Protein AF-A0A9D6J739-F1 (afdb_monomer_lite)

Secondary structure (DSSP, 8-state):
-EEETTHHHHHHTTSS-HHHHHHHHHHS-TT--EEE-SS---HHHHHH-S-------S--GGGGT----TTT--

Radius of gyration: 15.1 Å; chains: 1; bounding box: 34×25×36 Å

Foldseek 3Di:
DEEAEQVQVCCVVVVDPPVVVVVVVVPDDPPDDYHYDHPRDDVVCVVPDPDDDDDDCPDDCVVVVDDDDPPGGD

Structure (mmCIF, N/CA/C/O backbone):
data_AF-A0A9D6J739-F1
#
_entry.id   AF-A0A9D6J739-F1
#
loop_
_atom_site.group_PDB
_atom_site.id
_atom_site.type_symbol
_atom_site.label_atom_id
_atom_site.label_alt_id
_atom_site.label_comp_id
_atom_site.label_asym_id
_atom_site.label_entity_id
_atom_site.label_seq_id
_atom_site.pdbx_PDB_ins_code
_atom_site.Cartn_x
_atom_site.Cartn_y
_atom_site.Cartn_z
_atom_site.occupancy
_atom_site.B_iso_or_equiv
_atom_site.auth_seq_id
_atom_site.auth_comp_id
_atom_site.auth_asym_id
_atom_site.auth_atom_id
_atom_site.pdbx_PDB_model_num
ATOM 1 N N . LEU A 1 1 ? -15.472 -8.167 -1.139 1.00 94.44 1 LEU A N 1
ATOM 2 C CA . LEU A 1 1 ? -14.148 -7.757 -1.642 1.00 94.44 1 LEU A CA 1
ATOM 3 C C . LEU A 1 1 ? -14.225 -6.312 -2.105 1.00 94.44 1 LEU A C 1
ATOM 5 O O . LEU A 1 1 ? -15.093 -6.001 -2.914 1.00 94.44 1 LEU A O 1
ATOM 9 N N . VAL A 1 2 ? -13.352 -5.455 -1.587 1.00 97.50 2 VAL A N 1
ATOM 10 C CA . VAL A 1 2 ? -13.149 -4.075 -2.049 1.00 97.50 2 VAL A CA 1
ATOM 11 C C . VAL A 1 2 ? -11.658 -3.890 -2.317 1.00 97.50 2 VAL A C 1
ATOM 13 O O . VAL A 1 2 ? -10.831 -4.352 -1.533 1.00 97.50 2 VAL A O 1
ATOM 16 N N . ILE A 1 3 ? -11.326 -3.235 -3.427 1.00 97.81 3 ILE A N 1
ATOM 17 C CA . ILE A 1 3 ? -9.944 -2.958 -3.825 1.00 97.81 3 ILE A CA 1
ATOM 18 C C . ILE A 1 3 ? -9.753 -1.447 -3.785 1.00 97.81 3 ILE A C 1
ATOM 20 O O . ILE A 1 3 ? -10.468 -0.720 -4.474 1.00 97.81 3 ILE A O 1
ATOM 24 N N . LEU A 1 4 ? -8.819 -0.988 -2.956 1.00 97.62 4 LEU A N 1
ATOM 25 C CA . LEU A 1 4 ? -8.379 0.401 -2.916 1.00 97.62 4 LEU A CA 1
ATOM 26 C C . LEU A 1 4 ? -7.050 0.480 -3.665 1.00 97.62 4 LEU A C 1
ATOM 28 O O . LEU A 1 4 ? -5.983 0.238 -3.095 1.00 97.62 4 LEU A O 1
ATOM 32 N N . ASP A 1 5 ? -7.158 0.740 -4.965 1.00 97.12 5 ASP A N 1
ATOM 33 C CA . ASP A 1 5 ? -6.006 0.818 -5.855 1.00 97.12 5 ASP A CA 1
ATOM 34 C C . ASP A 1 5 ? -5.285 2.163 -5.690 1.00 97.12 5 ASP A C 1
ATOM 36 O O . ASP A 1 5 ? -5.932 3.210 -5.634 1.00 97.12 5 ASP A O 1
ATOM 40 N N . GLU A 1 6 ? -3.958 2.130 -5.563 1.00 96.31 6 GLU A N 1
ATOM 41 C CA . GLU A 1 6 ? -3.095 3.305 -5.362 1.00 96.31 6 GLU A CA 1
ATOM 42 C C . GLU A 1 6 ? -3.495 4.196 -4.167 1.00 96.31 6 GLU A C 1
ATOM 44 O O . GLU A 1 6 ? -3.314 5.419 -4.161 1.00 96.31 6 GLU A O 1
ATOM 49 N N . ILE A 1 7 ? -4.000 3.573 -3.099 1.00 97.88 7 ILE A N 1
ATOM 50 C CA . ILE A 1 7 ? -4.420 4.283 -1.886 1.00 97.88 7 ILE A CA 1
ATOM 51 C C . ILE A 1 7 ? -3.232 4.840 -1.093 1.00 97.88 7 ILE A C 1
ATOM 53 O O . ILE A 1 7 ? -3.321 5.918 -0.504 1.00 97.88 7 ILE 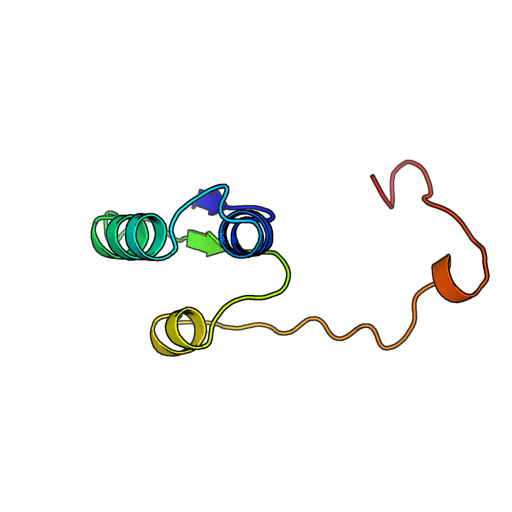A O 1
ATOM 57 N N . PHE A 1 8 ? -2.097 4.136 -1.089 1.00 98.00 8 PHE A N 1
ATOM 58 C CA . PHE A 1 8 ? -0.932 4.565 -0.317 1.00 98.00 8 PHE A CA 1
ATOM 59 C C . PHE A 1 8 ? -0.255 5.814 -0.898 1.00 98.00 8 PHE A C 1
ATOM 61 O O . PHE A 1 8 ? 0.035 6.720 -0.117 1.00 98.00 8 PHE A O 1
ATOM 68 N N . PRO A 1 9 ? -0.073 5.962 -2.227 1.00 97.38 9 PRO A N 1
ATOM 69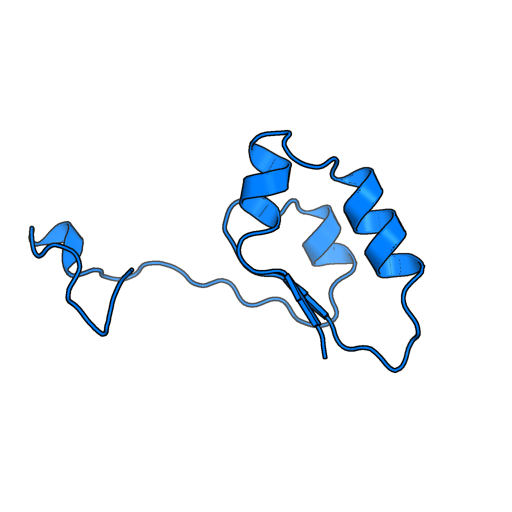 C CA . PRO A 1 9 ? 0.358 7.237 -2.794 1.00 97.38 9 PRO A CA 1
ATOM 70 C C . PRO A 1 9 ? -0.610 8.389 -2.517 1.00 97.38 9 PRO A C 1
ATOM 72 O O . PRO A 1 9 ? -0.155 9.504 -2.274 1.00 97.38 9 PRO A O 1
ATOM 75 N N . ALA A 1 10 ? -1.925 8.136 -2.490 1.00 97.38 10 ALA A N 1
ATOM 76 C CA . ALA A 1 10 ? -2.903 9.163 -2.130 1.00 97.38 10 ALA A CA 1
ATOM 77 C C . ALA A 1 10 ? -2.688 9.684 -0.697 1.00 97.38 10 ALA A C 1
ATOM 79 O O . ALA A 1 10 ? -2.748 10.892 -0.475 1.00 97.38 10 ALA A O 1
ATOM 80 N N . ILE A 1 11 ? -2.364 8.798 0.251 1.00 97.38 11 ILE A N 1
ATOM 81 C CA . ILE A 1 11 ? -1.964 9.190 1.613 1.00 97.38 11 ILE A CA 1
ATOM 82 C C . ILE A 1 11 ? -0.612 9.906 1.609 1.00 97.38 11 ILE A C 1
ATOM 84 O O . ILE A 1 11 ? -0.459 10.943 2.242 1.00 97.38 11 ILE A O 1
ATOM 88 N N . HIS A 1 12 ? 0.372 9.375 0.881 1.00 96.94 12 HIS A N 1
ATOM 89 C CA . HIS A 1 12 ? 1.722 9.939 0.823 1.00 96.94 12 HIS A CA 1
ATOM 90 C C . HIS A 1 12 ? 1.756 11.377 0.281 1.00 96.94 12 HIS A C 1
ATOM 92 O O . HIS A 1 12 ? 2.639 12.150 0.645 1.00 96.94 12 HIS A O 1
ATOM 98 N N . TRP A 1 13 ? 0.809 11.732 -0.590 1.00 97.00 13 TRP A N 1
ATOM 99 C CA . TRP A 1 13 ? 0.645 13.079 -1.139 1.00 97.00 13 TRP A CA 1
ATOM 100 C C . TRP A 1 13 ? -0.440 13.907 -0.437 1.00 97.00 13 TRP A C 1
ATOM 102 O O . TRP A 1 13 ? -0.904 14.894 -1.006 1.00 97.00 13 TRP A O 1
ATOM 112 N N . ASP A 1 14 ? -0.844 13.517 0.776 1.00 95.94 14 ASP A N 1
ATOM 113 C CA . ASP A 1 14 ? -1.817 14.225 1.620 1.00 95.94 14 ASP A CA 1
ATOM 114 C C . ASP A 1 14 ? -3.191 14.460 0.949 1.00 95.94 14 ASP A C 1
ATOM 116 O O . ASP A 1 14 ? -3.933 15.374 1.314 1.00 95.94 14 ASP A O 1
ATOM 120 N N . LEU A 1 15 ? -3.566 13.631 -0.035 1.00 97.31 15 LEU A N 1
ATOM 121 C CA . LEU A 1 15 ? -4.892 13.675 -0.674 1.00 97.31 15 LEU A CA 1
ATOM 122 C C . LEU A 1 15 ? -5.971 13.028 0.205 1.00 97.31 15 LEU A C 1
ATOM 124 O O . LEU A 1 15 ? -7.156 13.330 0.066 1.00 97.31 15 LEU A O 1
ATOM 128 N N . LEU A 1 16 ? -5.552 12.129 1.094 1.00 96.81 16 LEU A N 1
ATOM 129 C CA . LEU A 1 16 ? -6.361 11.454 2.102 1.00 96.81 16 LEU A CA 1
ATOM 130 C C . LEU A 1 16 ? -5.517 11.309 3.369 1.00 96.81 16 LEU A C 1
ATOM 132 O O . LEU A 1 16 ? -4.330 11.000 3.279 1.00 96.81 16 LEU A O 1
ATOM 136 N N . SER A 1 17 ? -6.106 11.494 4.550 1.00 97.56 17 SER A N 1
ATOM 137 C CA . SER A 1 17 ? -5.351 11.282 5.782 1.00 97.56 17 SER A CA 1
ATOM 138 C C . SER A 1 17 ? -5.156 9.786 6.065 1.00 97.56 17 SER A C 1
ATOM 140 O O . SER A 1 17 ? -6.034 8.957 5.816 1.00 97.56 17 SER A O 1
ATOM 142 N N . GLU A 1 18 ? -3.998 9.427 6.623 1.00 97.50 18 GLU A N 1
ATOM 143 C CA . GLU A 1 18 ? -3.731 8.055 7.076 1.00 97.50 18 GLU A CA 1
ATOM 144 C C . GLU A 1 18 ? -4.755 7.598 8.130 1.00 97.50 18 GLU A C 1
ATOM 146 O O . GLU A 1 18 ? -5.181 6.443 8.137 1.00 97.50 18 GLU A O 1
ATOM 151 N N . GLU A 1 19 ? -5.171 8.518 9.003 1.00 97.94 19 GLU A N 1
ATOM 152 C CA . GLU A 1 19 ? -6.132 8.259 10.073 1.00 97.94 19 GLU A CA 1
ATOM 153 C C . GLU A 1 19 ? -7.520 7.905 9.524 1.00 97.94 19 GLU A C 1
ATOM 155 O O . GLU A 1 19 ? -8.139 6.954 10.006 1.00 97.94 19 GLU A O 1
ATOM 160 N N . ASP A 1 20 ? -7.982 8.590 8.474 1.00 97.44 20 ASP A N 1
ATOM 161 C CA . ASP A 1 20 ? -9.260 8.275 7.827 1.00 97.44 20 ASP A CA 1
ATOM 162 C C . ASP A 1 20 ? -9.261 6.856 7.248 1.00 97.44 20 ASP A C 1
ATOM 164 O O . ASP A 1 20 ? -10.231 6.115 7.432 1.00 97.44 20 ASP A O 1
ATOM 168 N N . LEU A 1 21 ? -8.166 6.440 6.595 1.00 97.25 21 LEU A N 1
ATOM 169 C CA . LEU A 1 21 ? -8.063 5.079 6.065 1.00 97.25 21 LEU A CA 1
ATOM 170 C C . LEU A 1 21 ? -8.025 4.037 7.189 1.00 97.25 21 LEU A C 1
ATOM 172 O O . LEU A 1 21 ? -8.704 3.016 7.090 1.00 97.25 21 LEU A O 1
ATOM 176 N N . LEU A 1 22 ? -7.271 4.278 8.264 1.00 97.50 22 LEU A N 1
ATOM 177 C CA . LEU A 1 22 ? -7.238 3.370 9.416 1.00 97.50 22 LEU A CA 1
ATOM 178 C C . LEU A 1 22 ? -8.633 3.213 10.036 1.00 97.50 22 LEU A C 1
ATOM 180 O O . LEU A 1 22 ? -9.100 2.091 10.233 1.00 97.50 22 LEU A O 1
ATOM 184 N N . ASN A 1 23 ? -9.340 4.320 10.266 1.00 97.50 23 ASN A N 1
ATOM 185 C CA . ASN A 1 23 ? -10.708 4.303 10.786 1.00 97.50 23 ASN A CA 1
ATOM 186 C C . ASN A 1 23 ? -11.668 3.553 9.852 1.00 97.50 23 ASN A C 1
ATOM 188 O O . ASN A 1 23 ? -12.519 2.785 10.313 1.00 97.50 23 ASN A O 1
ATOM 192 N N . PHE A 1 24 ? -11.520 3.716 8.538 1.00 96.31 24 PHE A N 1
ATOM 193 C CA . PHE A 1 24 ? -12.283 2.951 7.555 1.00 96.31 24 PHE A CA 1
ATOM 194 C C . PHE A 1 24 ? -11.997 1.443 7.647 1.00 96.31 24 PHE A C 1
ATOM 196 O O . PHE A 1 24 ? -12.931 0.643 7.698 1.00 96.31 24 PHE A O 1
ATOM 203 N N . ILE A 1 25 ? -10.724 1.046 7.738 1.00 96.44 25 ILE A N 1
ATOM 204 C CA . ILE A 1 25 ? -10.321 -0.365 7.848 1.00 96.44 25 ILE A CA 1
ATOM 205 C C . ILE A 1 25 ? -10.924 -1.011 9.099 1.00 96.44 25 ILE A C 1
ATOM 207 O O . ILE A 1 25 ? -11.415 -2.135 9.016 1.00 96.44 25 ILE A O 1
ATOM 211 N N . PHE A 1 26 ? -10.929 -0.313 10.238 1.00 95.94 26 PHE A N 1
ATOM 212 C CA . PHE A 1 26 ? -11.478 -0.845 11.490 1.00 95.94 26 PHE A CA 1
ATOM 213 C C . PHE A 1 26 ? -13.007 -0.797 11.579 1.00 95.94 26 PHE A C 1
ATOM 215 O O . PHE A 1 26 ? -13.593 -1.579 12.324 1.00 95.94 26 PHE A O 1
ATOM 222 N N . SER A 1 27 ? -13.666 0.099 10.841 1.00 96.38 27 SER A N 1
ATOM 223 C CA . SER A 1 27 ? -15.134 0.209 10.837 1.00 96.38 27 SER A CA 1
ATOM 224 C C . SER A 1 27 ? -15.821 -0.705 9.822 1.00 96.38 27 SER A C 1
ATOM 226 O O . SER A 1 27 ? -17.042 -0.873 9.877 1.00 96.38 27 SER A O 1
ATOM 228 N N . LYS A 1 28 ? -15.066 -1.309 8.897 1.00 94.44 28 LYS A N 1
ATOM 229 C CA . LYS A 1 28 ? -15.627 -2.206 7.884 1.00 94.44 28 LYS A CA 1
ATOM 230 C C . LYS A 1 28 ? -16.288 -3.447 8.522 1.00 94.44 28 LYS A C 1
ATOM 232 O O . LYS A 1 28 ? -15.784 -3.970 9.518 1.00 94.44 28 LYS A O 1
ATOM 237 N N . PRO A 1 29 ? -17.346 -4.008 7.907 1.00 96.38 29 PRO A N 1
ATOM 238 C CA . PRO A 1 29 ? -17.868 -5.320 8.287 1.00 96.38 29 PRO A CA 1
ATOM 239 C C . PRO A 1 29 ? -16.818 -6.428 8.131 1.00 96.38 29 PRO A C 1
ATOM 241 O O . PRO A 1 29 ? -15.988 -6.395 7.216 1.00 96.38 29 PRO A O 1
ATOM 244 N N . ILE A 1 30 ? -16.862 -7.436 9.003 1.00 92.12 30 ILE A N 1
ATOM 245 C CA . ILE A 1 30 ? -15.838 -8.490 9.046 1.00 92.12 30 ILE A CA 1
ATOM 246 C C . ILE A 1 30 ? -15.842 -9.376 7.795 1.00 92.12 30 ILE A C 1
ATOM 248 O O . ILE A 1 30 ? -14.801 -9.886 7.396 1.00 92.12 30 ILE A O 1
ATOM 252 N N . GLU A 1 31 ? -16.986 -9.496 7.125 1.00 96.19 31 GLU A N 1
ATOM 253 C CA . GLU A 1 31 ? -17.160 -10.290 5.908 1.00 96.19 31 GLU A CA 1
ATOM 254 C C . GLU A 1 31 ? -16.527 -9.627 4.671 1.00 96.19 31 GLU A C 1
ATOM 256 O O . GLU A 1 31 ? -16.434 -10.241 3.605 1.00 96.19 31 GLU A O 1
ATOM 261 N N . ILE A 1 32 ? -16.104 -8.361 4.781 1.00 96.81 32 ILE A N 1
ATOM 262 C CA . ILE A 1 32 ? -15.484 -7.622 3.683 1.00 96.81 32 ILE A CA 1
ATOM 263 C C . ILE A 1 32 ? -13.968 -7.788 3.719 1.00 96.81 32 ILE A C 1
ATOM 265 O O . ILE A 1 32 ? -13.277 -7.248 4.581 1.00 96.81 32 ILE A O 1
ATOM 269 N N . GLU A 1 33 ? -13.446 -8.466 2.704 1.00 96.81 33 GLU A N 1
ATOM 270 C CA . GLU A 1 33 ? -12.020 -8.471 2.384 1.00 96.81 33 GLU A CA 1
ATOM 271 C C . GLU A 1 33 ? -11.610 -7.157 1.699 1.00 96.81 33 GLU A C 1
ATOM 273 O O . GLU A 1 33 ? -12.298 -6.698 0.776 1.00 96.81 33 GLU A O 1
ATOM 278 N N . LEU A 1 34 ? -10.506 -6.562 2.161 1.00 97.56 34 LEU A N 1
ATOM 279 C CA . LEU A 1 34 ? -9.895 -5.363 1.588 1.00 97.56 34 LEU A CA 1
ATOM 280 C C . LEU A 1 34 ? -8.551 -5.714 0.958 1.00 97.56 34 LEU A C 1
ATOM 282 O O . LEU A 1 34 ? -7.727 -6.367 1.590 1.00 97.56 34 LEU A O 1
ATOM 286 N N . ILE A 1 35 ? -8.316 -5.209 -0.249 1.00 98.06 35 ILE A N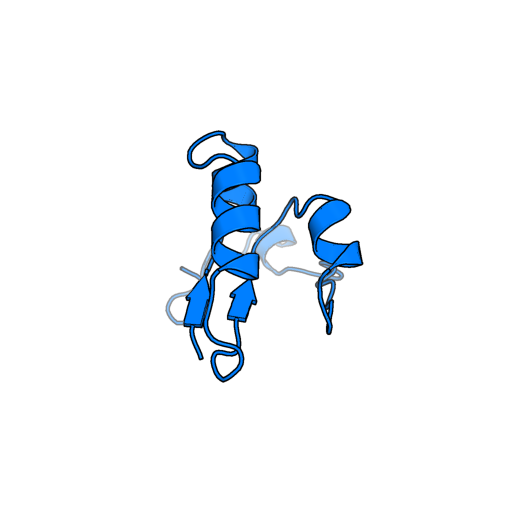 1
ATOM 287 C CA . ILE A 1 35 ? -7.002 -5.223 -0.894 1.00 98.06 35 ILE A CA 1
ATOM 288 C C . ILE A 1 35 ? -6.561 -3.775 -1.065 1.00 98.06 35 ILE A C 1
ATOM 290 O O . ILE A 1 35 ? -7.277 -2.978 -1.668 1.00 98.06 35 ILE A O 1
ATOM 294 N N . LEU A 1 36 ? -5.392 -3.445 -0.523 1.00 97.94 36 LEU A N 1
ATOM 295 C CA . LEU A 1 36 ? -4.784 -2.120 -0.601 1.00 97.94 36 LEU A CA 1
ATOM 296 C C . LEU A 1 36 ? -3.527 -2.225 -1.463 1.00 97.94 36 LEU A C 1
ATOM 298 O O . LEU A 1 36 ? -2.686 -3.087 -1.202 1.00 97.94 36 LEU A O 1
ATOM 302 N N . THR A 1 37 ? -3.393 -1.376 -2.477 1.00 97.75 37 T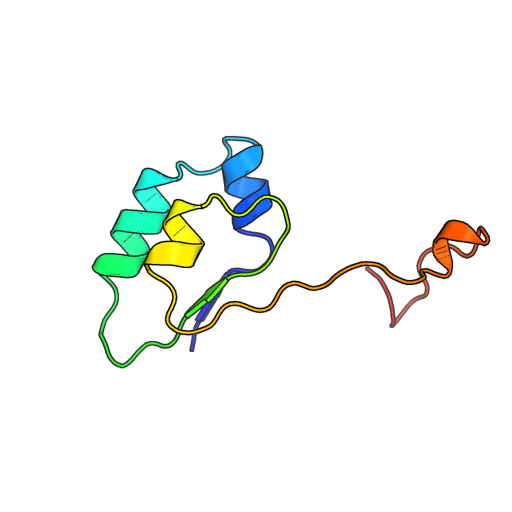HR A N 1
ATOM 303 C CA . THR A 1 37 ? -2.220 -1.377 -3.363 1.00 97.75 37 THR A CA 1
ATOM 304 C C . THR A 1 37 ? -1.538 -0.010 -3.380 1.00 97.75 37 THR A C 1
ATOM 306 O O . THR A 1 37 ? -2.046 0.995 -2.872 1.00 97.75 37 THR A O 1
ATOM 309 N N . GLY A 1 38 ? -0.354 0.009 -3.983 1.00 96.81 38 GLY A N 1
ATOM 310 C CA . GLY A 1 38 ? 0.424 1.213 -4.207 1.00 96.81 38 GLY A CA 1
ATOM 311 C C . GLY A 1 38 ? 1.703 1.255 -3.385 1.00 96.81 38 GLY A C 1
ATOM 312 O O . GLY A 1 38 ? 1.982 0.409 -2.533 1.00 96.81 38 GLY A O 1
ATOM 313 N N . ARG A 1 39 ? 2.528 2.250 -3.696 1.00 96.06 39 ARG A N 1
ATOM 314 C CA . ARG A 1 39 ? 3.837 2.460 -3.066 1.00 96.06 39 ARG A CA 1
ATOM 315 C C . ARG A 1 39 ? 3.700 3.285 -1.787 1.00 96.06 39 ARG A C 1
ATOM 317 O O . ARG A 1 39 ? 2.709 3.975 -1.595 1.00 96.06 39 ARG A O 1
ATOM 324 N N . TYR A 1 40 ? 4.745 3.275 -0.959 1.00 96.00 40 TYR A N 1
ATOM 325 C CA . TYR A 1 40 ? 4.853 4.124 0.239 1.00 96.00 40 TYR A CA 1
ATOM 326 C C . TYR A 1 40 ? 3.880 3.780 1.375 1.00 96.00 40 TYR A C 1
ATOM 328 O O . TYR A 1 40 ? 3.595 4.633 2.213 1.00 96.00 40 TYR A O 1
ATOM 336 N N . ALA A 1 41 ? 3.404 2.532 1.439 1.00 96.81 41 ALA A N 1
ATOM 337 C CA . ALA A 1 41 ? 2.654 2.053 2.595 1.00 96.81 41 ALA A CA 1
ATOM 338 C C . ALA A 1 41 ? 3.466 2.272 3.883 1.00 96.81 41 ALA A C 1
ATOM 340 O O . ALA A 1 41 ? 4.642 1.898 3.963 1.00 96.81 41 ALA A O 1
ATOM 341 N N . SER A 1 42 ? 2.851 2.906 4.881 1.00 95.94 42 SER A N 1
ATOM 342 C CA . SER A 1 42 ? 3.502 3.142 6.166 1.00 95.94 42 SER A CA 1
ATOM 343 C C . SER A 1 42 ? 3.572 1.853 7.000 1.00 95.94 42 SER A C 1
ATOM 345 O O . SER A 1 42 ? 2.743 0.954 6.823 1.00 95.94 42 SER A O 1
ATOM 347 N N . PRO A 1 43 ? 4.517 1.753 7.956 1.00 96.06 43 PRO A N 1
ATOM 348 C CA . PRO A 1 43 ? 4.664 0.566 8.797 1.00 96.06 43 PRO A CA 1
ATOM 349 C C . PRO A 1 43 ? 3.396 0.141 9.542 1.00 96.06 43 PRO A C 1
ATOM 351 O O . PRO A 1 43 ? 3.176 -1.051 9.737 1.00 96.06 43 PRO A O 1
ATOM 354 N N . LYS A 1 44 ? 2.525 1.097 9.889 1.00 96.38 44 LYS A N 1
ATOM 355 C CA . LYS A 1 44 ? 1.261 0.826 10.586 1.00 96.38 44 LYS A CA 1
ATOM 356 C C . LYS A 1 44 ? 0.358 -0.123 9.802 1.00 96.38 44 LYS A C 1
ATOM 358 O O . LYS A 1 44 ? -0.317 -0.951 10.402 1.00 96.38 44 LYS A O 1
ATOM 363 N N . PHE A 1 45 ? 0.358 -0.033 8.471 1.00 96.62 45 PHE A N 1
ATOM 364 C CA . PHE A 1 45 ? -0.451 -0.921 7.638 1.00 96.62 45 PHE A CA 1
ATOM 365 C C . PHE A 1 45 ? 0.097 -2.350 7.608 1.00 96.62 45 PHE A C 1
ATOM 367 O O . PHE A 1 45 ? -0.687 -3.287 7.518 1.00 96.62 45 PHE A O 1
ATOM 374 N N . PHE A 1 46 ? 1.414 -2.539 7.742 1.00 96.19 46 PHE A N 1
ATOM 375 C CA . PHE A 1 46 ? 2.004 -3.878 7.838 1.00 96.19 46 PHE A CA 1
ATOM 376 C C . PHE A 1 46 ? 1.676 -4.563 9.164 1.00 96.19 46 PHE A C 1
ATOM 378 O O . PHE A 1 46 ? 1.542 -5.780 9.200 1.00 96.19 46 PHE A O 1
ATOM 385 N N . GLU A 1 47 ? 1.541 -3.793 10.244 1.00 96.38 47 GLU A N 1
ATOM 386 C CA . GLU A 1 47 ? 1.220 -4.326 11.572 1.00 96.38 47 GLU A CA 1
ATOM 387 C C . GLU A 1 47 ? -0.218 -4.848 11.672 1.00 96.38 47 GLU A C 1
ATOM 389 O O . GLU A 1 47 ? -0.475 -5.785 12.425 1.00 96.38 47 GLU A O 1
ATOM 394 N N . ILE A 1 48 ? -1.151 -4.249 10.927 1.00 95.81 48 ILE A N 1
ATOM 395 C CA . ILE A 1 48 ? -2.582 -4.587 10.994 1.00 95.81 48 ILE A CA 1
ATOM 396 C C . ILE A 1 48 ? -3.050 -5.509 9.864 1.00 95.81 48 ILE A C 1
ATOM 398 O O . ILE A 1 48 ? -4.169 -6.012 9.925 1.00 95.81 48 ILE A O 1
ATOM 402 N N . ALA A 1 49 ? -2.249 -5.686 8.813 1.00 96.69 49 ALA A N 1
ATOM 403 C CA . ALA A 1 49 ? -2.621 -6.503 7.667 1.00 96.69 49 ALA A CA 1
ATOM 404 C C . ALA A 1 49 ? -2.408 -7.995 7.948 1.00 96.69 49 ALA A C 1
ATOM 406 O O . ALA A 1 49 ? -1.345 -8.409 8.404 1.00 96.69 49 ALA A O 1
ATOM 407 N N . ASP A 1 50 ? -3.389 -8.816 7.574 1.00 97.06 50 ASP A N 1
ATOM 408 C CA . ASP A 1 50 ? -3.271 -10.277 7.648 1.00 97.06 50 ASP A CA 1
ATOM 409 C C . ASP A 1 50 ? -2.278 -10.839 6.611 1.00 97.06 50 ASP A C 1
ATOM 411 O O . ASP A 1 50 ? -1.653 -11.879 6.822 1.00 97.06 50 ASP A O 1
ATOM 415 N N . LEU A 1 51 ? -2.129 -10.151 5.473 1.00 97.69 51 LEU A N 1
ATOM 416 C CA . LEU A 1 51 ? -1.230 -10.519 4.383 1.00 97.69 51 LEU A CA 1
ATOM 417 C C . LEU A 1 51 ? -0.575 -9.269 3.793 1.00 97.69 51 LEU A C 1
ATOM 419 O O . LEU A 1 51 ? -1.253 -8.319 3.408 1.00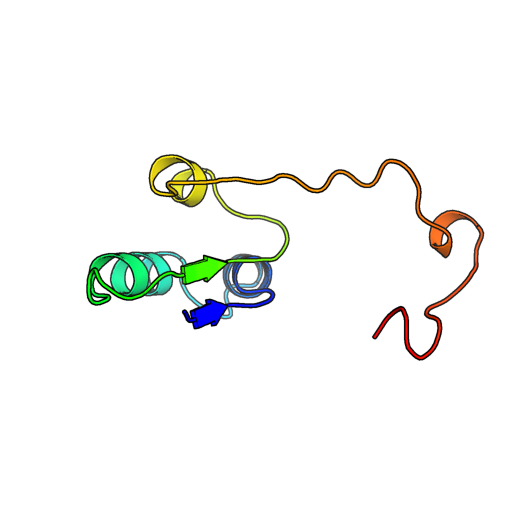 97.69 51 LEU A O 1
ATOM 423 N N . VAL A 1 52 ? 0.748 -9.318 3.644 1.00 97.62 52 VAL A N 1
ATOM 424 C CA . VAL A 1 52 ? 1.543 -8.277 2.985 1.00 97.62 52 VAL A CA 1
ATOM 425 C C . VAL A 1 52 ? 2.374 -8.922 1.882 1.00 97.62 52 VAL A C 1
ATOM 427 O O . VAL A 1 52 ? 3.068 -9.910 2.116 1.00 97.62 52 VAL A O 1
ATOM 430 N N . THR A 1 53 ? 2.311 -8.360 0.675 1.00 97.44 53 THR A N 1
ATOM 431 C CA . THR A 1 53 ? 3.175 -8.743 -0.450 1.00 97.44 53 THR A CA 1
ATOM 432 C C . THR A 1 53 ? 3.943 -7.520 -0.929 1.00 97.44 53 THR A C 1
ATOM 434 O O . THR A 1 53 ? 3.331 -6.514 -1.277 1.00 97.44 53 THR A O 1
ATOM 437 N N . ASP A 1 54 ? 5.271 -7.622 -0.971 1.00 95.19 54 ASP A N 1
ATOM 438 C CA . ASP A 1 54 ? 6.147 -6.571 -1.492 1.00 95.19 54 ASP A CA 1
ATOM 439 C C . ASP A 1 54 ? 6.608 -6.908 -2.919 1.00 95.19 54 ASP A C 1
ATOM 441 O O . ASP A 1 54 ?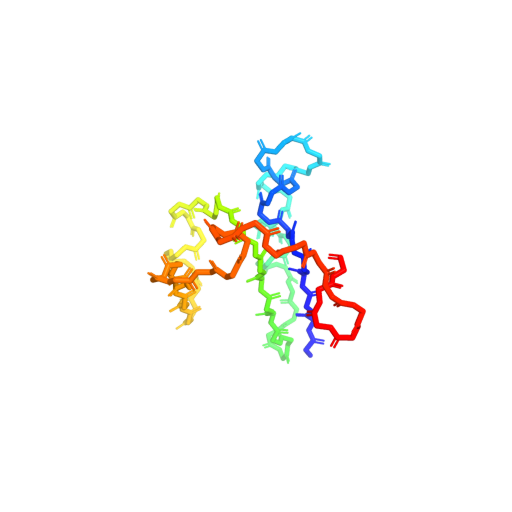 7.218 -7.953 -3.170 1.00 95.19 54 ASP A O 1
ATOM 445 N N . MET A 1 55 ? 6.289 -6.024 -3.864 1.00 94.56 55 MET A N 1
ATOM 446 C CA . MET A 1 55 ? 6.619 -6.175 -5.281 1.00 94.56 55 MET A CA 1
ATOM 447 C C . MET A 1 55 ? 7.898 -5.396 -5.603 1.00 94.56 55 MET A C 1
ATOM 449 O O . MET A 1 55 ? 7.864 -4.217 -5.957 1.00 94.56 55 MET A O 1
ATOM 453 N N . VAL A 1 56 ? 9.043 -6.073 -5.523 1.00 94.75 56 VAL A N 1
ATOM 454 C CA . VAL A 1 56 ? 10.352 -5.473 -5.822 1.00 94.75 56 VAL A CA 1
ATOM 455 C C . VAL A 1 56 ? 10.632 -5.475 -7.331 1.00 94.75 56 VAL A C 1
ATOM 457 O O . VAL A 1 56 ? 10.648 -6.525 -7.979 1.00 94.75 56 VAL A O 1
ATOM 460 N N . GLU A 1 57 ? 10.926 -4.302 -7.905 1.00 93.81 57 GLU A N 1
ATOM 461 C CA . GLU A 1 57 ? 11.348 -4.158 -9.308 1.00 93.81 57 GLU A CA 1
ATOM 462 C C . GLU A 1 57 ? 12.752 -4.758 -9.522 1.00 93.81 57 GLU A C 1
ATOM 464 O O . GLU A 1 57 ? 13.763 -4.065 -9.443 1.00 93.81 57 GLU A O 1
ATOM 469 N N . VAL A 1 58 ? 12.832 -6.056 -9.833 1.00 96.31 58 VAL A N 1
ATOM 470 C CA . VAL A 1 58 ? 14.105 -6.712 -10.202 1.00 96.31 58 VAL A CA 1
ATOM 471 C C . VAL A 1 58 ? 14.558 -6.296 -11.608 1.00 96.31 58 VAL A C 1
ATOM 473 O O . VAL A 1 58 ? 15.749 -6.147 -11.877 1.00 96.31 58 VAL A O 1
ATOM 476 N N . LYS A 1 59 ? 13.610 -6.130 -12.538 1.00 93.44 59 LYS A N 1
ATOM 477 C CA . LYS A 1 59 ? 13.852 -5.665 -13.911 1.00 93.44 59 LYS A CA 1
ATOM 478 C C . LYS A 1 59 ? 12.578 -5.063 -14.504 1.00 93.44 59 LYS A C 1
ATOM 480 O O . LYS A 1 59 ? 11.507 -5.637 -14.348 1.00 93.44 59 LYS A O 1
ATOM 485 N N . HIS A 1 60 ? 12.714 -3.978 -15.264 1.00 92.44 60 HIS A N 1
ATOM 486 C CA . HIS A 1 60 ? 11.607 -3.360 -15.998 1.00 92.44 60 HIS A CA 1
ATOM 487 C C . HIS A 1 60 ? 12.070 -2.902 -17.387 1.00 92.44 60 HIS A C 1
ATOM 489 O O . HIS A 1 60 ? 13.161 -2.348 -17.526 1.00 92.44 60 HIS A O 1
ATOM 495 N N . TYR A 1 61 ? 11.272 -3.119 -18.437 1.00 91.62 61 TYR A N 1
ATOM 496 C CA . TYR A 1 61 ? 11.634 -2.724 -19.813 1.00 91.62 61 TYR A CA 1
ATOM 497 C C . TYR A 1 61 ? 11.699 -1.207 -20.006 1.00 91.62 61 TYR A C 1
ATOM 499 O O . TYR A 1 61 ? 12.452 -0.748 -20.863 1.00 91.62 61 TYR A O 1
ATOM 507 N N . LEU A 1 62 ? 11.024 -0.438 -19.147 1.00 91.12 62 LEU A N 1
ATOM 508 C CA . LEU A 1 62 ? 11.205 1.016 -19.060 1.00 91.12 62 LEU A CA 1
ATOM 509 C C . LEU A 1 62 ? 12.680 1.398 -18.865 1.00 91.12 62 LEU A C 1
ATOM 511 O O . LEU A 1 62 ? 13.154 2.350 -19.476 1.00 91.12 62 LEU A O 1
ATOM 515 N N . ARG A 1 63 ? 13.459 0.602 -18.114 1.00 91.44 63 ARG A N 1
ATOM 516 C CA . ARG A 1 63 ? 14.911 0.815 -17.941 1.00 91.44 63 ARG A CA 1
ATOM 517 C C . ARG A 1 63 ? 15.712 0.622 -19.232 1.00 91.44 63 ARG A C 1
ATOM 519 O O . ARG A 1 63 ? 16.850 1.064 -19.311 1.00 91.44 63 ARG A O 1
ATOM 526 N N . LYS A 1 64 ? 15.128 -0.033 -20.237 1.00 92.75 64 LYS A N 1
ATOM 527 C CA . LYS A 1 64 ? 15.687 -0.203 -21.586 1.00 92.75 64 LYS A CA 1
ATOM 528 C C . LYS A 1 64 ? 15.141 0.829 -22.584 1.00 92.75 64 LYS A C 1
ATOM 530 O O . LYS A 1 64 ? 15.367 0.676 -23.778 1.00 92.75 64 LYS A O 1
ATOM 535 N N . GLY A 1 65 ? 14.409 1.844 -22.116 1.00 92.69 65 GLY A N 1
ATOM 536 C CA . GLY A 1 65 ? 13.814 2.884 -22.958 1.00 92.69 65 GLY A CA 1
ATOM 537 C C . GLY A 1 65 ? 12.534 2.463 -23.685 1.00 92.69 65 GLY A C 1
ATOM 538 O O . GLY A 1 65 ? 12.060 3.204 -24.539 1.00 92.69 65 GLY A O 1
ATOM 539 N N . ILE A 1 66 ? 11.968 1.293 -23.367 1.00 92.31 66 ILE A N 1
ATOM 540 C CA . ILE A 1 66 ? 10.674 0.869 -23.916 1.00 92.31 66 ILE A CA 1
ATOM 541 C C . ILE A 1 66 ? 9.582 1.537 -23.078 1.00 92.31 66 ILE A C 1
ATOM 543 O O . ILE A 1 66 ? 9.483 1.272 -21.881 1.00 92.31 66 ILE A O 1
ATOM 547 N N . SER A 1 67 ? 8.800 2.417 -23.701 1.00 89.69 67 SER A N 1
ATOM 548 C CA . SER A 1 67 ? 7.681 3.119 -23.065 1.00 89.69 67 SER A CA 1
ATOM 549 C C . SER A 1 67 ? 6.520 2.179 -22.727 1.00 89.69 67 SER A C 1
ATOM 551 O O . SER A 1 67 ? 6.564 0.984 -23.033 1.00 89.69 67 SER A O 1
ATOM 553 N N . SER A 1 68 ? 5.467 2.741 -22.127 1.00 89.88 68 SER A N 1
ATOM 554 C CA . SER A 1 68 ? 4.198 2.048 -21.920 1.00 89.88 68 SER A CA 1
ATOM 555 C C . SER A 1 68 ? 3.695 1.422 -23.220 1.00 89.88 68 SER A C 1
ATOM 557 O O . SER A 1 68 ? 3.825 1.991 -24.312 1.00 89.88 68 SER A O 1
ATOM 559 N N . ARG A 1 69 ? 3.157 0.210 -23.098 1.00 89.81 69 ARG A N 1
ATOM 560 C CA . ARG A 1 69 ? 2.582 -0.545 -24.211 1.00 89.81 69 ARG A CA 1
ATOM 561 C C . ARG A 1 69 ? 1.094 -0.714 -23.968 1.00 89.81 69 ARG A C 1
ATOM 563 O O . ARG A 1 69 ? 0.695 -1.185 -22.908 1.00 89.81 69 ARG A O 1
ATOM 570 N N . GLU A 1 70 ? 0.294 -0.391 -24.976 1.00 90.81 70 GLU A N 1
ATOM 571 C CA . GLU A 1 70 ? -1.155 -0.572 -24.918 1.00 90.81 70 GLU A CA 1
ATOM 572 C C . GLU A 1 70 ? -1.512 -2.026 -24.565 1.00 90.81 70 GLU A C 1
ATOM 574 O O . GLU A 1 70 ? -0.939 -2.974 -25.112 1.00 90.81 70 GLU A O 1
ATOM 579 N N . GLY A 1 71 ? -2.423 -2.194 -23.604 1.00 89.81 71 GLY A N 1
ATOM 580 C CA . GLY A 1 71 ? -2.825 -3.499 -23.074 1.00 89.81 71 GLY A CA 1
ATOM 581 C C . GLY A 1 71 ? -1.857 -4.124 -22.061 1.00 89.81 71 GLY A C 1
ATOM 582 O O . GLY A 1 71 ? -2.162 -5.195 -21.543 1.00 89.81 71 GLY A O 1
ATOM 583 N N . PHE A 1 72 ? -0.722 -3.481 -21.761 1.00 85.94 72 PHE A N 1
ATOM 584 C CA . PHE A 1 72 ? 0.222 -3.909 -20.719 1.00 85.94 72 PHE A CA 1
ATOM 585 C C . PHE A 1 72 ? 0.372 -2.860 -19.616 1.00 85.94 72 PHE A C 1
ATOM 587 O O . PHE A 1 72 ? 0.261 -3.200 -18.444 1.00 85.94 72 PHE A O 1
ATOM 594 N N . ASP A 1 73 ? 0.583 -1.600 -19.998 1.00 81.38 73 ASP A N 1
ATOM 595 C CA . ASP A 1 73 ? 0.746 -0.462 -19.092 1.00 81.38 73 ASP A CA 1
ATOM 596 C C . ASP A 1 73 ? -0.284 0.617 -19.424 1.00 81.38 73 ASP A C 1
ATOM 598 O O . ASP A 1 73 ? -0.642 0.790 -20.595 1.00 81.38 73 ASP A O 1
ATOM 602 N N . HIS A 1 74 ? -0.724 1.358 -18.410 1.00 73.00 74 HIS A N 1
ATOM 603 C CA . HIS A 1 74 ? -1.623 2.504 -18.531 1.00 73.00 74 HIS A CA 1
ATOM 604 C C . HIS A 1 74 ? -1.283 3.571 -17.489 1.00 73.00 74 HIS A C 1
ATOM 606 O O . HIS A 1 74 ? -0.659 3.210 -16.467 1.00 73.00 74 HIS A O 1
#

Sequence (74 aa):
LVILDEIFPAIHWDLLSEEDLLNFIFSKPIEIELILTGRYASPKFFEIADLVTDMVEVKHYLRKGISSREGFDH

pLDDT: mean 95.04, std 3.98, range [73.0, 98.06]